Protein AF-0000000066879031 (afdb_homodimer)

Nearest PDB structures (foldseek):
  2pg1-assembly3_C  TM=9.970E-01  e=6.974E-13  Drosophila melanogaster
  7y8w-assembly1_B  TM=9.981E-01  e=9.699E-13  Caenorhabditis elegans
  8glv-assembly1_AQ  TM=9.927E-01  e=1.349E-12  Chlamydomonas reinhardtii
  7cnu-assembly2_B  TM=9.866E-01  e=7.018E-12  Homo sapiens
  3rjs-assembly1_A-2  TM=9.775E-01  e=9.760E-12  Toxoplasma gondii

InterPro domains:
  IPR001372 Dynein light chain, type 1/2 [PF01221] (6-88)
  IPR001372 Dynein light chain, type 1/2 [PTHR11886] (5-88)
  IPR001372 Dynein light chain, type 1/2 [SM01375] (1-88)
  IPR019763 Dynein light chain, type 1/2, conserved site [PS01239] (55-69)
  IPR037177 Dynein light chain superfamily [G3DSA:3.30.740.10] (2-89)
  IPR037177 Dynein light chain superfamily [SSF54648] (3-89)

Solvent-accessible surface area (backbone atoms only — not comparable to full-atom values): 8784 Å² total; per-residue (Å²): 112,47,52,87,60,40,48,77,75,48,65,58,41,55,70,70,60,48,40,47,52,39,37,45,39,36,50,18,54,74,74,34,89,47,41,34,54,23,12,38,47,38,26,52,52,43,27,71,73,72,43,77,46,40,27,16,37,18,28,72,37,69,21,58,30,74,68,59,46,88,60,26,32,40,32,33,35,49,83,81,33,34,39,39,40,31,25,34,104,113,51,52,87,60,40,48,76,76,47,65,59,40,56,70,69,58,47,40,48,52,39,37,44,39,36,51,19,54,75,74,36,88,47,40,32,55,24,12,37,47,37,27,52,52,43,28,71,73,73,42,76,43,41,28,16,37,17,28,71,37,68,22,57,32,73,67,58,46,87,59,27,33,40,29,32,36,48,84,80,31,34,40,39,40,32,24,33,104

Organism: Schistosoma mansoni (NCBI:txid6183)

Sequence (178 aa):
MGFQNAVVKDSDMDRYMQEEAVNIAAEGMDRHDVDKDMASHLKQYFNLKYGRTWHCIVGKQFGSDVSHEEQGFVYFFLGDRSFLLFKSGMGFQNAVVKDSDMDRYMQEEAVNIAAEGMDRHDVDKDMASHLKQYFNLKYGRTWHCIVGKQFGSDVSHEEQGFVYFFLGDRSFLLFKSG

Radius of gyration: 15.63 Å; Cα contacts (8 Å, |Δi|>4): 393; chains: 2; bounding box: 28×45×37 Å

pLDDT: mean 96.2, std 5.11, range [65.12, 98.88]

Foldseek 3Di:
DFPVQKFWDDFLADPVVSRVLRVQLVVLVVVDDDQVSSQVSSQVVCCVPVNDAKGKGKDQDDDDDDDADGNFWTWMDHPNMIMTIGGDD/DFPVQKFWDDFLADPVVSRVLRVQLVVLVVVDDDQVSSQVSSQVVCCVPVNDAKGKGKDQDDDDDDDADGNFWTWMDHPNMIMTIGGDD

Secondary structure (DSSP, 8-state):
--GGGEEEEEE-S-HHHHHHHHHHHHHHHHH-SSHHHHHHHHHHHHHHHH-S-EEEEEEEEEEEE----TT-EEEEEETTEEEEEEE--/--GGGEEEEEE-S-HHHHHHHHHHHHHHHHH-SSHHHHHHHHHHHHHHHH-S-EEEEEEEEEEEE----TT-EEEEEETTEEEEEEE--

Structure (mmCIF, N/CA/C/O backbone):
data_AF-0000000066879031-model_v1
#
loop_
_entity.id
_entity.type
_entity.pdbx_description
1 polymer 'Dynein light chain'
#
loop_
_atom_site.group_PDB
_atom_site.id
_atom_site.type_symbol
_atom_site.label_atom_id
_atom_site.label_alt_id
_atom_site.label_comp_id
_atom_site.label_asym_id
_atom_site.label_entity_id
_atom_site.label_seq_id
_atom_site.pdbx_PDB_ins_code
_atom_site.Cartn_x
_atom_site.Cartn_y
_atom_site.Cartn_z
_atom_site.occupancy
_atom_site.B_iso_or_equiv
_atom_site.auth_seq_id
_atom_site.auth_comp_id
_atom_site.auth_asym_id
_atom_site.auth_atom_id
_atom_site.pdbx_PDB_model_num
ATOM 1 N N . MET A 1 1 ? 10.047 -15.391 -15.641 1 65.12 1 MET A N 1
ATOM 2 C CA . MET A 1 1 ? 10.227 -15.453 -14.195 1 65.12 1 MET A CA 1
ATOM 3 C C . MET A 1 1 ? 8.938 -15.906 -13.508 1 65.12 1 MET A C 1
ATOM 5 O O . MET A 1 1 ? 7.883 -15.305 -13.695 1 65.12 1 MET A O 1
ATOM 9 N N . GLY A 1 2 ? 8.781 -17.125 -13.062 1 76.88 2 GLY A N 1
ATOM 10 C CA . GLY A 1 2 ? 7.605 -17.766 -12.492 1 76.88 2 GLY A CA 1
ATOM 11 C C . GLY A 1 2 ? 7.668 -17.891 -10.984 1 76.88 2 GLY A C 1
ATOM 12 O O . GLY A 1 2 ? 8.477 -17.234 -10.336 1 76.88 2 GLY A O 1
ATOM 13 N N . PHE A 1 3 ? 6.789 -18.578 -10.391 1 85.75 3 PHE A N 1
ATOM 14 C CA . PHE A 1 3 ? 6.594 -18.766 -8.961 1 85.75 3 PHE A CA 1
ATOM 15 C C . PHE A 1 3 ? 7.879 -19.25 -8.297 1 85.75 3 PHE A C 1
ATOM 17 O O . PHE A 1 3 ? 8.172 -18.859 -7.16 1 85.75 3 PHE A O 1
ATOM 24 N N . GLN A 1 4 ? 8.758 -19.891 -9.078 1 86.56 4 GLN A N 1
ATOM 25 C CA . GLN A 1 4 ? 9.977 -20.453 -8.508 1 86.56 4 GLN A CA 1
ATOM 26 C C . GLN A 1 4 ? 11 -19.344 -8.211 1 86.56 4 GLN A C 1
ATOM 28 O O . GLN A 1 4 ? 11.922 -19.547 -7.422 1 86.56 4 GLN A O 1
ATOM 33 N N . ASN A 1 5 ? 10.797 -18.234 -8.812 1 93.62 5 ASN A N 1
ATOM 34 C CA . ASN A 1 5 ? 11.734 -17.125 -8.641 1 93.62 5 ASN A CA 1
ATOM 35 C C . ASN A 1 5 ? 11.25 -16.141 -7.586 1 93.62 5 ASN A C 1
ATOM 37 O O . ASN A 1 5 ? 11.93 -15.148 -7.297 1 93.62 5 ASN A O 1
ATOM 41 N N . ALA A 1 6 ? 10.18 -16.453 -7.102 1 97.19 6 ALA A N 1
ATOM 42 C CA . ALA A 1 6 ? 9.602 -15.531 -6.129 1 97.19 6 ALA A CA 1
ATOM 43 C C . ALA A 1 6 ? 9.852 -16.016 -4.703 1 97.19 6 ALA A C 1
ATOM 45 O O . ALA A 1 6 ? 10.016 -17.219 -4.469 1 97.19 6 ALA A O 1
ATOM 46 N N . VAL A 1 7 ? 10.008 -15.141 -3.801 1 97.56 7 VAL A N 1
ATOM 47 C CA . VAL A 1 7 ? 10.055 -15.43 -2.371 1 97.56 7 VAL A CA 1
ATOM 48 C C . VAL A 1 7 ? 8.812 -14.859 -1.69 1 97.56 7 VAL A C 1
ATOM 50 O O . VAL A 1 7 ? 8.727 -13.648 -1.456 1 97.56 7 VAL A O 1
ATOM 53 N N . VAL A 1 8 ? 7.914 -15.758 -1.334 1 97.81 8 VAL A N 1
ATOM 54 C CA . VAL A 1 8 ? 6.719 -15.328 -0.617 1 97.81 8 VAL A CA 1
ATOM 55 C C . VAL A 1 8 ? 7.047 -15.125 0.86 1 97.81 8 VAL A C 1
ATOM 57 O O . VAL A 1 8 ? 7.406 -16.078 1.562 1 97.81 8 VAL A O 1
ATOM 60 N N . LYS A 1 9 ? 6.934 -13.922 1.271 1 97.94 9 LYS A N 1
ATOM 61 C CA . LYS A 1 9 ? 7.297 -13.586 2.645 1 97.94 9 LYS A CA 1
ATOM 62 C C . LYS A 1 9 ? 6.121 -13.805 3.592 1 97.94 9 LYS A C 1
ATOM 64 O O . LYS A 1 9 ? 6.309 -14.242 4.73 1 97.94 9 LYS A O 1
ATOM 69 N N . ASP A 1 10 ? 4.953 -13.422 3.221 1 97.94 10 ASP A N 1
ATOM 70 C CA . ASP A 1 10 ? 3.738 -13.547 4.02 1 97.94 10 ASP A CA 1
ATOM 71 C C . ASP A 1 10 ? 2.506 -13.68 3.125 1 97.94 10 ASP A C 1
ATOM 73 O O . ASP A 1 10 ? 2.408 -13.023 2.092 1 97.94 10 ASP A O 1
ATOM 77 N N . SER A 1 11 ? 1.627 -14.602 3.496 1 98.12 11 SER A N 1
ATOM 78 C CA . SER A 1 11 ? 0.411 -14.805 2.717 1 98.12 11 SER A CA 1
ATOM 79 C C . SER A 1 11 ? -0.648 -15.547 3.529 1 98.12 11 SER A C 1
ATOM 81 O O . SER A 1 11 ? -0.319 -16.375 4.383 1 98.12 11 SER A O 1
ATOM 83 N N . ASP A 1 12 ? -1.897 -15.195 3.307 1 97.56 12 ASP A N 1
ATOM 84 C CA . ASP A 1 12 ? -2.977 -16.031 3.807 1 97.56 12 ASP A CA 1
ATOM 85 C C . ASP A 1 12 ? -3.789 -16.625 2.654 1 97.56 12 ASP A C 1
ATOM 87 O O . ASP A 1 12 ? -4.898 -17.125 2.861 1 97.56 12 ASP A O 1
ATOM 91 N N . MET A 1 13 ? -3.18 -16.516 1.417 1 96.62 13 MET A N 1
ATOM 92 C CA . MET A 1 13 ? -3.785 -17.109 0.229 1 96.62 13 MET A CA 1
ATOM 93 C C . MET A 1 13 ? -3.354 -18.562 0.067 1 96.62 13 MET A C 1
ATOM 95 O O . MET A 1 13 ? -2.305 -18.953 0.575 1 96.62 13 MET A O 1
ATOM 99 N N . ASP A 1 14 ? -4.207 -19.297 -0.56 1 95.62 14 ASP A N 1
ATOM 100 C CA . ASP A 1 14 ? -3.766 -20.656 -0.873 1 95.62 14 ASP A CA 1
ATOM 101 C C . ASP A 1 14 ? -2.693 -20.641 -1.96 1 95.62 14 ASP A C 1
ATOM 103 O O . ASP A 1 14 ? -2.455 -19.609 -2.596 1 95.62 14 ASP A O 1
ATOM 107 N N . ARG A 1 15 ? -2.094 -21.766 -2.104 1 94.94 15 ARG A N 1
ATOM 108 C CA . ARG A 1 15 ? -0.936 -21.875 -2.984 1 94.94 15 ARG A CA 1
ATOM 109 C C . ARG A 1 15 ? -1.31 -21.547 -4.426 1 94.94 15 ARG A C 1
ATOM 111 O O . ARG A 1 15 ? -0.531 -20.906 -5.141 1 94.94 15 ARG A O 1
ATOM 118 N N . TYR A 1 16 ? -2.383 -22 -4.82 1 95.94 16 TYR A N 1
ATOM 119 C CA . TYR A 1 16 ? -2.816 -21.75 -6.188 1 95.94 16 TYR A CA 1
ATOM 120 C C . TYR A 1 16 ? -2.91 -20.25 -6.457 1 95.94 16 TYR A C 1
ATOM 122 O O . TYR A 1 16 ? -2.4 -19.766 -7.465 1 95.94 16 TYR A O 1
ATOM 130 N N . MET A 1 17 ? -3.52 -19.516 -5.578 1 96.94 17 MET A N 1
ATOM 131 C CA . MET A 1 17 ? -3.709 -18.078 -5.742 1 96.94 17 MET A CA 1
ATOM 132 C C . MET A 1 17 ? -2.383 -17.344 -5.621 1 96.94 17 MET A C 1
ATOM 134 O O . MET A 1 17 ? -2.158 -16.344 -6.309 1 96.94 17 MET A O 1
ATOM 138 N N . GLN A 1 18 ? -1.506 -17.828 -4.805 1 97.69 18 GLN A N 1
ATOM 139 C CA . GLN A 1 18 ? -0.173 -17.25 -4.684 1 97.69 18 GLN A CA 1
ATOM 140 C C . GLN A 1 18 ? 0.596 -17.359 -5.996 1 97.69 18 GLN A C 1
ATOM 142 O O . GLN A 1 18 ? 1.218 -16.391 -6.441 1 97.69 18 GLN A O 1
ATOM 147 N N . GLU A 1 19 ? 0.553 -18.531 -6.52 1 97.69 19 GLU A N 1
ATOM 148 C CA . GLU A 1 19 ? 1.252 -18.766 -7.781 1 97.69 19 GLU A CA 1
ATOM 149 C C . GLU A 1 19 ? 0.701 -17.875 -8.891 1 97.69 19 GLU A C 1
ATOM 151 O O . GLU A 1 19 ? 1.46 -17.344 -9.703 1 97.69 19 GLU A O 1
ATOM 156 N N . GLU A 1 20 ? -0.576 -17.75 -8.875 1 97.69 20 GLU A N 1
ATOM 157 C CA . GLU A 1 20 ? -1.205 -16.875 -9.852 1 97.69 20 GLU A CA 1
ATOM 158 C C . GLU A 1 20 ? -0.755 -15.43 -9.664 1 97.69 20 GLU A C 1
ATOM 160 O O . GLU A 1 20 ? -0.424 -14.742 -10.633 1 97.69 20 GLU A O 1
ATOM 165 N N . ALA A 1 21 ? -0.753 -14.93 -8.422 1 98.5 21 ALA A N 1
ATOM 166 C CA . ALA A 1 21 ? -0.309 -13.57 -8.141 1 98.5 21 ALA A CA 1
ATOM 167 C C . ALA A 1 21 ? 1.112 -13.336 -8.648 1 98.5 21 ALA A C 1
ATOM 169 O O . ALA A 1 21 ? 1.39 -12.328 -9.297 1 98.5 21 ALA A O 1
ATOM 170 N N . VAL A 1 22 ? 1.936 -14.344 -8.422 1 98.5 22 VAL A N 1
ATOM 171 C CA . VAL A 1 22 ? 3.336 -14.219 -8.812 1 98.5 22 VAL A CA 1
ATOM 172 C C . VAL A 1 22 ? 3.447 -14.219 -10.336 1 98.5 22 VAL A C 1
ATOM 174 O O . VAL A 1 22 ? 4.188 -13.422 -10.914 1 98.5 22 VAL A O 1
ATOM 177 N N . ASN A 1 23 ? 2.76 -15.109 -10.969 1 98.06 23 ASN A N 1
ATOM 178 C CA . ASN A 1 23 ? 2.818 -15.203 -12.422 1 98.06 23 ASN A CA 1
ATOM 179 C C . ASN A 1 23 ? 2.316 -13.922 -13.086 1 98.06 23 ASN A C 1
ATOM 181 O O . ASN A 1 23 ? 2.898 -13.453 -14.07 1 98.06 23 ASN A O 1
ATOM 185 N N . ILE A 1 24 ? 1.229 -13.375 -12.57 1 98.38 24 ILE A N 1
ATOM 186 C CA . ILE A 1 24 ? 0.676 -12.148 -13.125 1 98.38 24 ILE A CA 1
ATOM 187 C C . ILE A 1 24 ? 1.628 -10.984 -12.859 1 98.38 24 ILE A C 1
ATOM 189 O O . ILE A 1 24 ? 1.785 -10.094 -13.695 1 98.38 24 ILE A O 1
ATOM 193 N N . ALA A 1 25 ? 2.266 -10.969 -11.664 1 98.5 25 ALA A N 1
ATOM 194 C CA . ALA A 1 25 ? 3.275 -9.953 -11.359 1 98.5 25 ALA A CA 1
ATOM 195 C C . ALA A 1 25 ? 4.449 -10.039 -12.328 1 98.5 25 ALA A C 1
ATOM 197 O O . ALA A 1 25 ? 4.945 -9.016 -12.805 1 98.5 25 ALA A O 1
ATOM 198 N N . ALA A 1 26 ? 4.859 -11.273 -12.594 1 98.19 26 ALA A N 1
ATOM 199 C CA . ALA A 1 26 ? 5.961 -11.477 -13.531 1 98.19 26 ALA A CA 1
ATOM 200 C C . ALA A 1 26 ? 5.613 -10.938 -14.914 1 98.19 26 ALA A C 1
ATOM 202 O O . ALA A 1 26 ? 6.438 -10.289 -15.555 1 98.19 26 ALA A O 1
ATOM 203 N N . GLU A 1 27 ? 4.414 -11.211 -15.305 1 97.75 27 GLU A N 1
ATOM 204 C CA . GLU A 1 27 ? 3.934 -10.656 -16.562 1 97.75 27 GLU A CA 1
ATOM 205 C C . GLU A 1 27 ? 3.957 -9.133 -16.547 1 97.75 27 GLU A C 1
ATOM 207 O O . GLU A 1 27 ? 4.371 -8.5 -17.516 1 97.75 27 GLU A O 1
ATOM 212 N N . GLY A 1 28 ? 3.471 -8.547 -15.492 1 97.69 28 GLY A N 1
ATOM 213 C CA . GLY A 1 28 ? 3.488 -7.102 -15.344 1 97.69 28 GLY A CA 1
ATOM 214 C C . GLY A 1 28 ? 4.883 -6.508 -15.422 1 97.69 28 GLY A C 1
ATOM 215 O O . GLY A 1 28 ? 5.086 -5.473 -16.047 1 97.69 28 GLY A O 1
ATOM 216 N N . MET A 1 29 ? 5.82 -7.18 -14.805 1 97.12 29 MET A N 1
ATOM 217 C CA . MET A 1 29 ? 7.203 -6.711 -14.812 1 97.12 29 MET A CA 1
ATOM 218 C C . MET A 1 29 ? 7.777 -6.746 -16.219 1 97.12 29 MET A C 1
ATOM 220 O O . MET A 1 29 ? 8.609 -5.91 -16.578 1 97.12 29 MET A O 1
ATOM 224 N N . ASP A 1 30 ? 7.363 -7.715 -17 1 96.19 30 ASP A 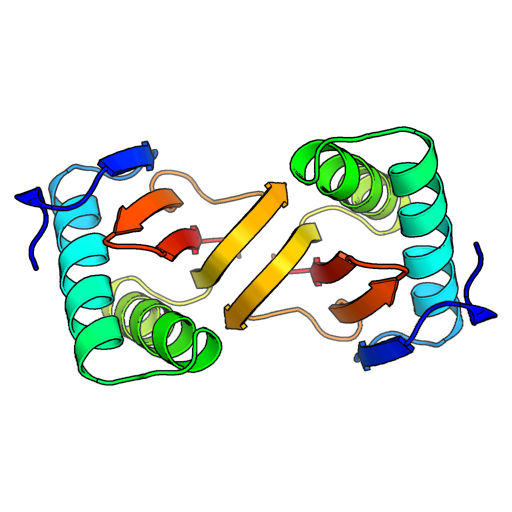N 1
ATOM 225 C CA . ASP A 1 30 ? 7.84 -7.852 -18.375 1 96.19 30 ASP A CA 1
ATOM 226 C C . ASP A 1 30 ? 7.25 -6.766 -19.266 1 96.19 30 ASP A C 1
ATOM 228 O O . ASP A 1 30 ? 7.898 -6.312 -20.203 1 96.19 30 ASP A O 1
ATOM 232 N N . ARG A 1 31 ? 6.098 -6.312 -18.875 1 97.62 31 ARG A N 1
ATOM 233 C CA . ARG A 1 31 ? 5.348 -5.422 -19.75 1 97.62 31 ARG A CA 1
ATOM 234 C C . ARG A 1 31 ? 5.551 -3.963 -19.359 1 97.62 31 ARG A C 1
ATOM 236 O O . ARG A 1 31 ? 5.309 -3.059 -20.156 1 97.62 31 ARG A O 1
ATOM 243 N N . HIS A 1 32 ? 5.93 -3.725 -18.109 1 97.69 32 HIS A N 1
ATOM 244 C CA . HIS A 1 32 ? 5.977 -2.359 -17.609 1 97.69 32 HIS A CA 1
ATOM 245 C C . HIS A 1 32 ? 7.301 -2.074 -16.906 1 97.69 32 HIS A C 1
ATOM 247 O O . HIS A 1 32 ? 7.867 -2.959 -16.266 1 97.69 32 HIS A O 1
ATOM 253 N N . ASP A 1 33 ? 7.656 -0.793 -16.984 1 96.88 33 ASP A N 1
ATOM 254 C CA . ASP A 1 33 ? 8.883 -0.382 -16.297 1 96.88 33 ASP A CA 1
ATOM 255 C C . ASP A 1 33 ? 8.562 0.355 -14.992 1 96.88 33 ASP A C 1
ATOM 257 O O . ASP A 1 33 ? 9.391 0.392 -14.078 1 96.88 33 ASP A O 1
ATOM 261 N N . VAL A 1 34 ? 7.422 0.88 -15 1 97.69 34 VAL A N 1
ATOM 262 C CA . VAL A 1 34 ? 7.039 1.725 -13.875 1 97.69 34 VAL A CA 1
ATOM 263 C C . VAL A 1 34 ? 6.309 0.888 -12.828 1 97.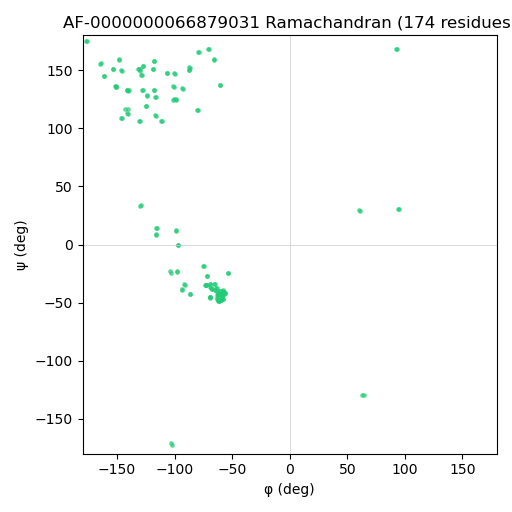69 34 VAL A C 1
ATOM 265 O O . VAL A 1 34 ? 5.418 0.103 -13.164 1 97.69 34 VAL A O 1
ATOM 268 N N . ASP A 1 35 ? 6.695 1.085 -11.602 1 98.56 35 ASP A N 1
ATOM 269 C CA . ASP A 1 35 ? 6.121 0.3 -10.516 1 98.56 35 ASP A CA 1
ATOM 270 C C . ASP A 1 35 ? 4.602 0.451 -10.469 1 98.56 35 ASP A C 1
ATOM 272 O O . ASP A 1 35 ? 3.883 -0.53 -10.281 1 98.56 35 ASP A O 1
ATOM 276 N N . LYS A 1 36 ? 4.133 1.628 -10.633 1 98.44 36 LYS A N 1
ATOM 277 C CA . LYS A 1 36 ? 2.697 1.886 -10.594 1 98.44 36 LYS A CA 1
ATOM 278 C C . LYS A 1 36 ? 1.961 1.062 -11.641 1 98.44 36 LYS A C 1
ATOM 280 O O . LYS A 1 36 ? 0.863 0.561 -11.391 1 98.44 36 LYS A O 1
ATOM 285 N N . ASP A 1 37 ? 2.514 0.928 -12.758 1 98.75 37 ASP A N 1
ATOM 286 C CA . ASP A 1 37 ? 1.872 0.188 -13.844 1 98.75 37 ASP A CA 1
ATOM 287 C C . ASP A 1 37 ? 1.899 -1.314 -13.57 1 98.75 37 ASP A C 1
ATOM 289 O O . ASP A 1 37 ? 0.956 -2.029 -13.914 1 98.75 37 ASP A O 1
ATOM 293 N N . MET A 1 38 ? 2.941 -1.755 -12.961 1 98.69 38 MET A N 1
ATOM 294 C CA . MET A 1 38 ? 3.002 -3.154 -12.547 1 98.69 38 MET A CA 1
ATOM 295 C C . MET A 1 38 ? 1.914 -3.469 -11.523 1 98.69 38 MET A C 1
ATOM 297 O O . MET A 1 38 ? 1.225 -4.484 -11.641 1 98.69 38 MET A O 1
ATOM 301 N N . ALA A 1 39 ? 1.807 -2.545 -10.625 1 98.88 39 ALA A N 1
A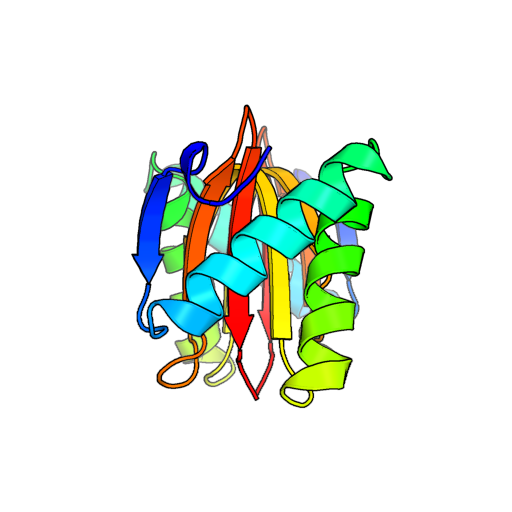TOM 302 C CA . ALA A 1 39 ? 0.777 -2.697 -9.602 1 98.88 39 ALA A CA 1
ATOM 303 C C . ALA A 1 39 ? -0.616 -2.725 -10.219 1 98.88 39 ALA A C 1
ATOM 305 O O . ALA A 1 39 ? -1.451 -3.553 -9.852 1 98.88 39 ALA A O 1
ATOM 306 N N . SER A 1 40 ? -0.798 -1.841 -11.156 1 98.81 40 SER A N 1
ATOM 307 C CA . SER A 1 40 ? -2.094 -1.761 -11.82 1 98.81 40 SER A CA 1
ATOM 308 C C . SER A 1 40 ? -2.398 -3.043 -12.586 1 98.81 40 SER A C 1
ATOM 310 O O . SER A 1 40 ? -3.535 -3.523 -12.578 1 98.81 40 SER A O 1
ATOM 312 N N . HIS A 1 41 ? -1.422 -3.592 -13.156 1 98.69 41 HIS A N 1
ATOM 313 C CA . HIS A 1 41 ? -1.579 -4.82 -13.922 1 98.69 41 HIS A CA 1
ATOM 314 C C . HIS A 1 41 ? -2.072 -5.965 -13.039 1 98.69 41 HIS A C 1
ATOM 316 O O . HIS A 1 41 ? -3.059 -6.629 -13.367 1 98.69 41 HIS A O 1
ATOM 322 N N . LEU A 1 42 ? -1.416 -6.098 -11.945 1 98.75 42 LEU A N 1
ATOM 323 C CA . LEU A 1 42 ? -1.751 -7.172 -11.023 1 98.75 42 LEU A CA 1
ATOM 324 C C . LEU A 1 42 ? -3.109 -6.93 -10.375 1 98.75 42 LEU A C 1
ATOM 326 O O . LEU A 1 42 ? -3.951 -7.828 -10.32 1 98.75 42 LEU A O 1
ATOM 330 N N . LYS A 1 43 ? -3.35 -5.742 -9.938 1 98.69 43 LYS A N 1
ATOM 331 C CA . LYS A 1 43 ? -4.605 -5.395 -9.281 1 98.69 43 LYS A CA 1
ATOM 332 C C . LYS A 1 43 ? -5.797 -5.633 -10.203 1 98.69 43 LYS A C 1
ATOM 334 O O . LYS A 1 43 ? -6.793 -6.234 -9.805 1 98.69 43 LYS A O 1
ATOM 339 N N . GLN A 1 44 ? -5.648 -5.148 -11.422 1 98.44 44 GLN A N 1
ATOM 340 C CA . GLN A 1 44 ? -6.762 -5.238 -12.367 1 98.44 44 GLN A CA 1
ATOM 341 C C . GLN A 1 44 ? -7.082 -6.691 -12.703 1 98.44 44 GLN A C 1
ATOM 343 O O . GLN A 1 44 ? -8.25 -7.062 -12.836 1 98.44 44 GLN A O 1
ATOM 348 N N . TYR A 1 45 ? -6.09 -7.504 -12.844 1 98.62 45 TYR A N 1
ATOM 349 C CA . TYR A 1 45 ? -6.328 -8.922 -13.078 1 98.62 45 TYR A CA 1
ATOM 350 C C . TYR A 1 45 ? -7.121 -9.547 -11.938 1 98.62 45 TYR A C 1
ATOM 352 O O . TYR A 1 45 ? -8.086 -10.281 -12.164 1 98.62 45 TYR A O 1
ATOM 360 N N . PHE A 1 46 ? -6.762 -9.219 -10.742 1 98.44 46 PHE A N 1
ATOM 361 C CA . PHE A 1 46 ? -7.402 -9.82 -9.586 1 98.44 46 PHE A CA 1
ATOM 362 C C . PHE A 1 46 ? -8.812 -9.266 -9.391 1 98.44 46 PHE A C 1
ATOM 364 O O . PHE A 1 46 ? -9.711 -9.977 -8.945 1 98.44 46 PHE A O 1
ATOM 371 N N . ASN A 1 47 ? -8.914 -8.008 -9.727 1 97.69 47 ASN A N 1
ATOM 372 C CA . ASN A 1 47 ? -10.273 -7.473 -9.711 1 97.69 47 ASN A CA 1
ATOM 373 C C . ASN A 1 47 ? -11.188 -8.242 -10.656 1 97.69 47 ASN A C 1
ATOM 375 O O . ASN A 1 47 ? -12.336 -8.531 -10.32 1 97.69 47 ASN A O 1
ATOM 379 N N . LEU A 1 48 ? -10.672 -8.508 -11.789 1 98 48 LEU A N 1
ATOM 380 C CA . LEU A 1 48 ? -11.469 -9.164 -12.82 1 98 48 LEU A CA 1
ATOM 381 C C . LEU A 1 48 ? -11.781 -10.602 -12.438 1 98 48 LEU A C 1
ATOM 383 O O . LEU A 1 48 ? -12.906 -11.078 -12.633 1 98 48 LEU A O 1
ATOM 387 N N . LYS A 1 49 ? -10.883 -11.242 -11.82 1 97.19 49 LYS A N 1
ATOM 388 C CA . LYS A 1 49 ? -11.023 -12.68 -11.586 1 97.19 49 LYS A CA 1
ATOM 389 C C . LYS A 1 49 ? -11.656 -12.953 -10.227 1 97.19 49 LYS A C 1
ATOM 391 O O . LYS A 1 49 ? -12.445 -13.891 -10.086 1 97.19 49 LYS A O 1
ATOM 396 N N . TYR A 1 50 ? -11.297 -12.203 -9.266 1 95.69 50 TYR A N 1
ATOM 397 C CA . TYR A 1 50 ? -11.672 -12.562 -7.902 1 95.69 50 TYR A CA 1
ATOM 398 C C . TYR A 1 50 ? -12.602 -11.516 -7.297 1 95.69 50 TYR A C 1
ATOM 400 O O . TYR A 1 50 ? -12.938 -11.586 -6.113 1 95.69 50 TYR A O 1
ATOM 408 N N . GLY A 1 51 ? -13.047 -10.609 -8.031 1 92.5 51 GLY A N 1
ATOM 409 C CA . GLY A 1 51 ? -13.93 -9.57 -7.539 1 92.5 51 GLY A CA 1
ATOM 410 C C . GLY A 1 51 ? -13.195 -8.32 -7.094 1 92.5 51 GLY A C 1
ATOM 411 O O . GLY A 1 51 ? -11.992 -8.367 -6.816 1 92.5 51 GLY A O 1
ATOM 412 N N . ARG A 1 52 ? -13.914 -7.324 -6.875 1 86.56 52 ARG A N 1
ATOM 413 C CA . ARG A 1 52 ? -13.344 -5.996 -6.672 1 86.56 52 ARG A CA 1
ATOM 414 C C . ARG A 1 52 ? -12.812 -5.836 -5.254 1 86.56 52 ARG A C 1
ATOM 416 O O . ARG A 1 52 ? -12.953 -6.742 -4.426 1 86.56 52 ARG A O 1
ATOM 423 N N . THR A 1 53 ? -11.992 -4.75 -5.082 1 93.88 53 THR A N 1
ATOM 424 C CA . THR A 1 53 ? -11.453 -4.172 -3.857 1 93.88 53 THR A CA 1
ATOM 425 C C . THR A 1 53 ? -10.055 -4.723 -3.566 1 93.88 53 THR A C 1
ATOM 427 O O . THR A 1 53 ? -9.734 -5.039 -2.418 1 93.88 53 THR A O 1
ATOM 430 N N . TRP A 1 54 ? -9.352 -5.051 -4.551 1 98.12 54 TRP A N 1
ATOM 431 C CA . TRP A 1 54 ? -7.941 -5.371 -4.371 1 98.12 54 TRP A CA 1
ATOM 432 C C . TRP A 1 54 ? -7.082 -4.113 -4.457 1 98.12 54 TRP A C 1
ATOM 434 O O . TRP A 1 54 ? -7.43 -3.164 -5.164 1 98.12 54 TRP A O 1
ATOM 444 N N . HIS A 1 55 ? -5.992 -4.078 -3.793 1 98.69 55 HIS A N 1
ATOM 445 C CA . HIS A 1 55 ? -4.961 -3.045 -3.799 1 98.69 55 HIS A CA 1
ATOM 446 C C . HIS A 1 55 ? -3.58 -3.646 -4.031 1 98.69 55 HIS A C 1
ATOM 448 O O . HIS A 1 55 ? -3.297 -4.754 -3.57 1 98.69 55 HIS A O 1
ATOM 454 N N . CYS A 1 56 ? -2.73 -2.936 -4.707 1 98.88 56 CYS A N 1
ATOM 455 C CA . CYS A 1 56 ? -1.397 -3.467 -4.973 1 98.88 56 CYS A CA 1
ATOM 456 C C . CYS A 1 56 ? -0.34 -2.377 -4.84 1 98.88 56 CYS A C 1
ATOM 458 O O . CYS A 1 56 ? -0.535 -1.255 -5.309 1 98.88 56 CYS A O 1
ATOM 460 N N . ILE A 1 57 ? 0.671 -2.676 -4.156 1 98.88 57 ILE A N 1
ATOM 461 C CA . ILE A 1 57 ? 1.868 -1.854 -4.016 1 98.88 57 ILE A CA 1
ATOM 462 C C . ILE A 1 57 ? 3.074 -2.602 -4.582 1 98.88 57 ILE A C 1
ATOM 464 O O . ILE A 1 57 ? 3.25 -3.795 -4.328 1 98.88 57 ILE A O 1
ATOM 468 N N . VAL A 1 58 ? 3.836 -1.936 -5.363 1 98.88 58 VAL A N 1
ATOM 469 C CA . VAL A 1 58 ? 5.07 -2.488 -5.91 1 98.88 58 VAL A CA 1
ATOM 470 C C . VAL A 1 58 ? 6.23 -1.533 -5.637 1 98.88 58 VAL A C 1
ATOM 472 O O . VAL A 1 58 ? 6.109 -0.324 -5.848 1 98.88 58 VAL A O 1
ATOM 475 N N . GLY A 1 59 ? 7.324 -2.084 -5.156 1 98.62 59 GLY A N 1
ATOM 476 C CA . GLY A 1 59 ? 8.453 -1.188 -4.945 1 98.62 59 GLY A CA 1
ATOM 477 C C . GLY A 1 59 ? 9.703 -1.903 -4.473 1 98.62 59 GLY A C 1
ATOM 478 O O . GLY A 1 59 ? 9.672 -3.105 -4.203 1 98.62 59 GLY A O 1
ATOM 479 N N . LYS A 1 60 ? 10.789 -1.176 -4.355 1 98 60 LYS A N 1
ATOM 480 C CA . LYS A 1 60 ? 12.078 -1.702 -3.908 1 98 60 LYS A CA 1
ATOM 481 C C . LYS A 1 60 ? 12.234 -1.563 -2.396 1 98 60 LYS A C 1
ATOM 483 O O . LYS A 1 60 ? 12.875 -2.398 -1.755 1 98 60 LYS A O 1
ATOM 488 N N . GLN A 1 61 ? 11.641 -0.465 -1.915 1 97.88 61 GLN A N 1
ATOM 489 C CA . GLN A 1 61 ? 11.797 -0.188 -0.491 1 97.88 61 GLN A C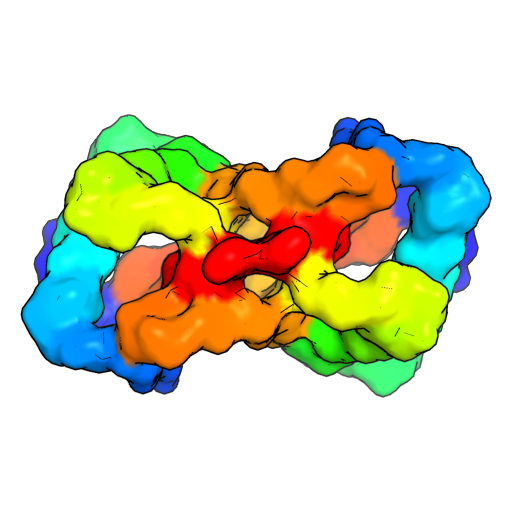A 1
ATOM 490 C C . GLN A 1 61 ? 10.555 0.48 0.084 1 97.88 61 GLN A C 1
ATOM 492 O O . GLN A 1 61 ? 10.375 1.693 -0.048 1 97.88 61 GLN A O 1
ATOM 497 N N . PHE A 1 62 ? 9.828 -0.305 0.899 1 98.62 62 PHE A N 1
ATOM 498 C CA . PHE A 1 62 ? 8.664 0.252 1.58 1 98.62 62 PHE A CA 1
ATOM 499 C C . PHE A 1 62 ? 8.227 -0.65 2.727 1 98.62 62 PHE A C 1
ATOM 501 O O . PHE A 1 62 ? 8.562 -1.835 2.756 1 98.62 62 PHE A O 1
ATOM 508 N N . GLY A 1 63 ? 7.59 -0.097 3.635 1 98.38 63 GLY A N 1
ATOM 509 C CA . GLY A 1 63 ? 6.84 -0.777 4.676 1 98.38 63 GLY A CA 1
ATOM 510 C C . GLY A 1 63 ? 5.355 -0.464 4.645 1 98.38 63 GLY A C 1
ATOM 511 O O . GLY A 1 63 ? 4.938 0.537 4.055 1 98.38 63 GLY A O 1
ATOM 512 N N . SER A 1 64 ? 4.602 -1.387 5.242 1 98.44 64 SER A N 1
ATOM 513 C CA . SER A 1 64 ? 3.16 -1.202 5.125 1 98.44 64 SER A CA 1
ATOM 514 C C . SER A 1 64 ? 2.439 -1.678 6.383 1 98.44 64 SER A C 1
ATOM 516 O O . SER A 1 64 ? 2.949 -2.529 7.113 1 98.44 64 SER A O 1
ATOM 518 N N . ASP A 1 65 ? 1.415 -1.115 6.68 1 98.38 65 ASP A N 1
ATOM 519 C CA . ASP A 1 65 ? 0.385 -1.608 7.59 1 98.38 65 ASP A CA 1
ATOM 520 C C . ASP A 1 65 ? -1 -1.513 6.957 1 98.38 65 ASP A C 1
ATOM 522 O O . ASP A 1 65 ? -1.534 -0.415 6.781 1 98.38 65 ASP A O 1
ATOM 526 N N . VAL A 1 66 ? -1.547 -2.725 6.555 1 97.5 66 VAL A N 1
ATOM 527 C CA . VAL A 1 66 ? -2.822 -2.758 5.848 1 97.5 66 VAL A CA 1
ATOM 528 C C . VAL A 1 66 ? -3.754 -3.771 6.504 1 97.5 66 VAL A C 1
ATOM 530 O O . VAL A 1 66 ? -3.295 -4.715 7.156 1 97.5 66 VAL A O 1
ATOM 533 N N . SER A 1 67 ? -5.016 -3.561 6.457 1 94.06 67 SER A N 1
ATOM 534 C CA . SER A 1 67 ? -6.035 -4.52 6.871 1 94.06 67 SER A CA 1
ATOM 535 C C . SER A 1 67 ? -6.641 -5.238 5.672 1 94.06 67 SER A C 1
ATOM 537 O O . SER A 1 67 ? -7.082 -4.598 4.715 1 94.06 67 SER A O 1
ATOM 539 N N . HIS A 1 68 ? -6.605 -6.539 5.691 1 93.94 68 HIS A N 1
ATOM 540 C CA . HIS A 1 68 ? -7.062 -7.285 4.523 1 93.94 68 HIS A CA 1
ATOM 541 C C . HIS A 1 68 ? -8.094 -8.336 4.91 1 93.94 68 HIS A C 1
ATOM 543 O O . HIS A 1 68 ? -8.164 -8.75 6.07 1 93.94 68 HIS A O 1
ATOM 549 N N . GLU A 1 69 ? -8.961 -8.688 3.984 1 91.94 69 GLU A N 1
ATOM 550 C CA . GLU A 1 69 ? -9.898 -9.789 4.148 1 91.94 69 GLU A CA 1
ATOM 551 C C . GLU A 1 69 ? -9.172 -11.125 4.238 1 91.94 69 GLU A C 1
ATOM 553 O O . GLU A 1 69 ? -8.031 -11.25 3.773 1 91.94 69 GLU A O 1
ATOM 558 N N . GLU A 1 70 ? -9.883 -12.039 4.785 1 91.62 70 GLU A N 1
ATOM 559 C CA . GLU A 1 70 ? -9.336 -13.391 4.879 1 91.62 70 GLU A CA 1
ATOM 560 C C . GLU A 1 70 ? -9.039 -13.961 3.494 1 91.62 70 GLU A C 1
ATOM 562 O O . GLU A 1 70 ? -9.836 -13.805 2.568 1 91.62 70 GLU A O 1
ATOM 567 N N . GLN A 1 71 ? -7.902 -14.633 3.318 1 92.06 71 GLN A N 1
ATOM 568 C CA . GLN A 1 71 ? -7.438 -15.281 2.094 1 92.06 71 GLN A CA 1
ATOM 569 C C . GLN A 1 71 ? -7.285 -14.266 0.963 1 92.06 71 GLN A C 1
ATOM 571 O O . GLN A 1 71 ? -7.543 -14.578 -0.2 1 92.06 71 GLN A O 1
ATOM 576 N N . GLY A 1 72 ? -6.977 -13.016 1.239 1 96.25 72 GLY A N 1
ATOM 577 C CA . GLY A 1 72 ? -6.836 -11.961 0.254 1 96.25 72 GLY A CA 1
ATOM 578 C C . GLY A 1 72 ? -5.547 -11.172 0.404 1 96.25 72 GLY A C 1
ATOM 579 O O . GLY A 1 72 ? -5.523 -9.961 0.191 1 96.25 72 GLY A O 1
ATOM 580 N N . PHE A 1 73 ? -4.531 -11.906 0.839 1 98.44 73 PHE A N 1
ATOM 581 C CA . PHE A 1 73 ? -3.303 -11.172 1.117 1 98.44 73 PHE A CA 1
ATOM 582 C C . PHE A 1 73 ? -2.08 -11.969 0.677 1 98.44 73 PHE A C 1
ATOM 584 O O . PHE A 1 73 ? -1.94 -13.148 1.028 1 98.44 73 PHE A O 1
ATOM 591 N N . VAL A 1 74 ? -1.155 -11.297 -0.033 1 98.69 74 VAL A N 1
ATOM 592 C CA . VAL A 1 74 ? 0.14 -11.906 -0.318 1 98.69 74 VAL A CA 1
ATOM 593 C C . VAL A 1 74 ? 1.204 -10.812 -0.446 1 98.69 74 VAL A C 1
ATOM 595 O O . VAL A 1 74 ? 0.948 -9.75 -1.017 1 98.69 74 VAL A O 1
ATOM 598 N N . TYR A 1 75 ? 2.316 -11.039 0.161 1 98.75 75 TYR A N 1
ATOM 599 C CA . TYR A 1 75 ? 3.512 -10.203 0.094 1 98.75 75 TYR A CA 1
ATOM 600 C C . TYR A 1 75 ? 4.719 -11.016 -0.359 1 98.75 75 TYR A C 1
ATOM 602 O O . TYR A 1 75 ? 5.098 -12 0.291 1 98.75 75 TYR A O 1
ATOM 610 N N . PHE A 1 76 ? 5.32 -10.617 -1.51 1 98.75 76 PHE A N 1
ATOM 611 C CA . PHE A 1 76 ? 6.402 -11.445 -2.037 1 98.75 76 PHE A CA 1
ATOM 612 C C . PHE A 1 76 ? 7.43 -10.586 -2.768 1 98.75 76 PHE A C 1
ATOM 614 O O . PHE A 1 76 ? 7.145 -9.438 -3.125 1 98.75 76 PHE A O 1
ATOM 621 N N . PHE A 1 77 ? 8.602 -11.164 -2.877 1 98.38 77 PHE A N 1
ATOM 622 C CA . PHE A 1 77 ? 9.68 -10.586 -3.666 1 98.38 77 PHE A CA 1
ATOM 623 C C . PHE A 1 77 ? 9.797 -11.273 -5.02 1 98.38 77 PHE A C 1
ATOM 625 O O . PHE A 1 77 ? 9.672 -12.5 -5.113 1 98.38 77 PHE A O 1
ATOM 632 N N . LEU A 1 78 ? 9.953 -10.539 -6.043 1 97.69 78 LEU A N 1
ATOM 633 C CA . LEU A 1 78 ? 10.195 -11.023 -7.398 1 97.69 78 LEU A CA 1
ATOM 634 C C . LEU A 1 78 ? 11.211 -10.133 -8.117 1 97.69 78 LEU A C 1
ATOM 636 O O . LEU A 1 78 ? 10.93 -8.961 -8.391 1 97.69 78 LEU A O 1
ATOM 640 N N . GLY A 1 79 ? 12.344 -10.734 -8.352 1 94.94 79 GLY A N 1
ATOM 641 C CA . GLY A 1 79 ? 13.43 -9.883 -8.828 1 94.94 79 GLY A CA 1
ATOM 642 C C . GLY A 1 79 ? 13.859 -8.844 -7.812 1 94.94 79 GLY A C 1
ATOM 643 O O . GLY A 1 79 ? 14.164 -9.172 -6.664 1 94.94 79 GLY A O 1
ATOM 644 N N . ASP A 1 80 ? 13.914 -7.668 -8.281 1 96.25 80 ASP A N 1
ATOM 645 C CA . ASP A 1 80 ? 14.375 -6.605 -7.383 1 96.25 80 ASP A CA 1
ATOM 646 C C . ASP A 1 80 ? 13.188 -5.832 -6.801 1 96.25 80 ASP A C 1
ATOM 648 O O . ASP A 1 80 ? 13.375 -4.781 -6.188 1 96.25 80 ASP A O 1
ATOM 652 N N . ARG A 1 81 ? 12.016 -6.406 -7.008 1 97.69 81 ARG A N 1
ATOM 653 C CA . ARG A 1 81 ? 10.828 -5.715 -6.516 1 97.69 81 ARG A CA 1
ATOM 654 C C . ARG A 1 81 ? 10.086 -6.559 -5.48 1 97.69 81 ARG A C 1
ATOM 656 O O . ARG A 1 81 ? 10.117 -7.789 -5.543 1 97.69 81 ARG A O 1
ATOM 663 N N . SER A 1 82 ? 9.453 -5.828 -4.645 1 98.44 82 SER A N 1
ATOM 664 C CA . SER A 1 82 ? 8.469 -6.453 -3.766 1 98.44 82 SER A CA 1
ATOM 665 C C . SER A 1 82 ? 7.047 -6.105 -4.191 1 98.44 82 SER A C 1
ATOM 667 O O . SER A 1 82 ? 6.797 -5.008 -4.695 1 98.44 82 SER A O 1
ATOM 669 N N . PHE A 1 83 ? 6.148 -7.02 -3.986 1 98.81 83 PHE A N 1
ATOM 670 C CA . PHE A 1 83 ? 4.734 -6.879 -4.312 1 98.81 83 PHE A CA 1
ATOM 671 C C . PHE A 1 83 ? 3.869 -7.113 -3.082 1 98.81 83 PHE A C 1
ATOM 673 O O . PHE A 1 83 ? 4.031 -8.117 -2.385 1 98.81 83 PHE A O 1
ATOM 680 N N . LEU A 1 84 ? 3.004 -6.203 -2.828 1 98.88 84 LEU A N 1
ATOM 681 C CA . LEU A 1 84 ? 1.952 -6.355 -1.829 1 98.88 84 LEU A CA 1
ATOM 682 C C . LEU A 1 84 ? 0.574 -6.301 -2.48 1 98.88 84 LEU A C 1
ATOM 684 O O . LEU A 1 84 ? 0.181 -5.266 -3.025 1 98.88 84 LEU A O 1
ATOM 688 N N . LEU A 1 85 ? -0.07 -7.395 -2.48 1 98.88 85 LEU A N 1
ATOM 689 C CA . LEU A 1 85 ? -1.432 -7.527 -2.988 1 98.88 85 LEU A CA 1
ATOM 690 C C . LEU A 1 85 ? -2.391 -7.938 -1.876 1 98.88 85 LEU A C 1
ATOM 692 O O . LEU A 1 85 ? -2.125 -8.891 -1.142 1 98.88 85 LEU A O 1
ATOM 696 N N . PHE A 1 86 ? -3.453 -7.141 -1.757 1 98.38 86 PHE A N 1
ATOM 697 C CA . PHE A 1 86 ? -4.383 -7.512 -0.697 1 98.38 86 PHE A CA 1
ATOM 698 C C . PHE A 1 86 ? -5.789 -7.02 -1.015 1 98.38 86 PHE A C 1
ATOM 700 O O . PHE A 1 86 ? -5.965 -6.07 -1.784 1 98.38 86 PHE A O 1
ATOM 707 N N . LYS A 1 87 ? -6.719 -7.719 -0.523 1 97.06 87 LYS A N 1
ATOM 708 C CA . LYS A 1 87 ? -8.133 -7.387 -0.664 1 97.06 87 LYS A CA 1
ATOM 709 C C . LYS A 1 87 ? -8.664 -6.691 0.587 1 97.06 87 LYS A C 1
ATOM 711 O O . LYS A 1 87 ? -8.383 -7.121 1.708 1 97.06 87 LYS A O 1
ATOM 716 N N . SER A 1 88 ? -9.234 -5.52 0.402 1 94.06 88 SER A N 1
ATOM 717 C CA . SER A 1 88 ? -9.883 -4.828 1.513 1 94.06 88 SER A CA 1
ATOM 718 C C . SER A 1 88 ? -11.172 -4.152 1.065 1 94.06 88 SER A C 1
ATOM 720 O O . SER A 1 88 ? -11.148 -3.238 0.237 1 94.06 88 SER A O 1
ATOM 722 N N . GLY A 1 89 ? -12.484 -4.469 1.529 1 77.06 89 GLY A N 1
ATOM 723 C CA . GLY A 1 89 ? -13.789 -3.912 1.21 1 77.06 89 GLY A CA 1
ATOM 724 C C . GLY A 1 89 ? -14.93 -4.887 1.447 1 77.06 89 GLY A C 1
ATOM 725 O O . GLY A 1 89 ? -14.703 -6.082 1.632 1 77.06 89 GLY A O 1
ATOM 726 N N . MET B 1 1 ? 9.195 18.453 11.969 1 65.81 1 MET B N 1
ATOM 727 C CA . MET B 1 1 ? 8.883 18.578 10.547 1 65.81 1 MET B CA 1
ATOM 728 C C . MET B 1 1 ? 7.375 18.594 10.32 1 65.81 1 MET B C 1
ATOM 730 O O . MET B 1 1 ? 6.672 17.688 10.773 1 65.81 1 MET B O 1
ATOM 734 N N . GLY B 1 2 ? 6.746 19.672 10.039 1 77.62 2 GLY B N 1
ATOM 735 C CA . GLY B 1 2 ? 5.309 19.891 9.914 1 77.62 2 GLY B CA 1
ATOM 736 C C . GLY B 1 2 ? 4.836 19.953 8.477 1 77.62 2 GLY B C 1
ATOM 737 O O . GLY B 1 2 ? 5.551 19.531 7.566 1 77.62 2 GLY B O 1
ATOM 738 N N . PHE B 1 3 ? 3.654 20.281 8.242 1 86.25 3 PHE B N 1
ATOM 739 C CA . PHE B 1 3 ? 2.949 20.312 6.969 1 86.25 3 PHE B CA 1
ATOM 740 C C . PHE B 1 3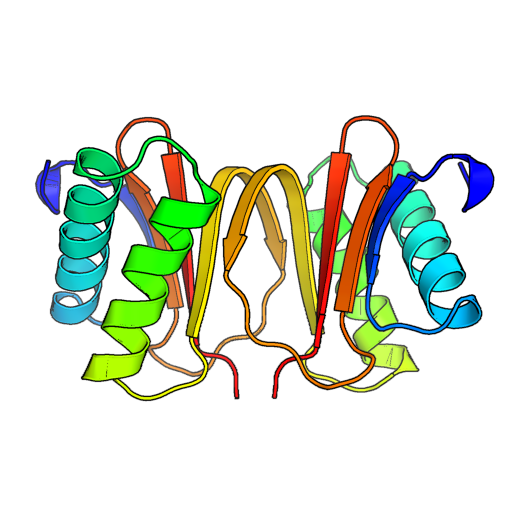 ? 3.723 21.141 5.945 1 86.25 3 PHE B C 1
ATOM 742 O O . PHE B 1 3 ? 3.727 20.812 4.754 1 86.25 3 PHE B O 1
ATOM 749 N N . GLN B 1 4 ? 4.559 22.078 6.438 1 86.94 4 GLN B N 1
ATOM 750 C CA . GLN B 1 4 ? 5.281 22.953 5.531 1 86.94 4 GLN B CA 1
ATOM 751 C C . GLN B 1 4 ? 6.434 22.219 4.848 1 86.94 4 GLN B C 1
ATOM 753 O O . GLN B 1 4 ? 6.926 22.656 3.807 1 86.94 4 GLN B O 1
ATOM 758 N N . ASN B 1 5 ? 6.809 21.125 5.418 1 93.88 5 ASN B N 1
ATOM 759 C CA . ASN B 1 5 ? 7.934 20.359 4.875 1 93.88 5 ASN B CA 1
ATOM 760 C C . ASN B 1 5 ? 7.461 19.219 3.994 1 93.88 5 ASN B C 1
ATOM 762 O O . ASN B 1 5 ? 8.273 18.469 3.441 1 93.88 5 ASN B O 1
ATOM 766 N N . ALA B 1 6 ? 6.242 19.156 3.908 1 97.25 6 ALA B N 1
ATOM 767 C CA . ALA B 1 6 ? 5.691 18.047 3.133 1 97.25 6 ALA B CA 1
ATOM 768 C C . ALA B 1 6 ? 5.301 18.5 1.729 1 97.25 6 ALA B C 1
ATOM 770 O O . ALA B 1 6 ? 4.996 19.688 1.514 1 97.25 6 ALA B O 1
ATOM 771 N N . VAL B 1 7 ? 5.426 17.672 0.785 1 97.62 7 VAL B N 1
ATOM 772 C CA . VAL B 1 7 ? 4.906 17.875 -0.562 1 97.62 7 VAL B CA 1
ATOM 773 C C . VAL B 1 7 ? 3.752 16.906 -0.824 1 97.62 7 VAL B C 1
ATOM 775 O O . VAL B 1 7 ? 3.973 15.719 -1.074 1 97.62 7 VAL B O 1
ATOM 778 N N . VAL B 1 8 ? 2.562 17.469 -0.812 1 97.88 8 VAL B N 1
ATOM 779 C CA . VAL B 1 8 ? 1.391 16.641 -1.112 1 97.88 8 VAL B CA 1
ATOM 780 C C . VAL B 1 8 ? 1.263 16.469 -2.623 1 97.88 8 VAL B C 1
ATOM 782 O O . VAL B 1 8 ? 1.056 17.438 -3.357 1 97.88 8 VAL B O 1
ATOM 785 N N . LYS B 1 9 ? 1.398 15.266 -3.039 1 97.94 9 LYS B N 1
ATOM 786 C CA . LYS B 1 9 ? 1.373 14.977 -4.469 1 97.94 9 LYS B CA 1
ATOM 787 C C . LYS B 1 9 ? -0.055 14.766 -4.961 1 97.94 9 LYS B C 1
ATOM 789 O O . LYS B 1 9 ? -0.402 15.172 -6.07 1 97.94 9 LYS B O 1
ATOM 794 N N . ASP B 1 10 ? -0.851 14.078 -4.242 1 97.94 10 ASP B N 1
ATOM 795 C CA . ASP B 1 10 ? -2.238 13.773 -4.586 1 97.94 10 ASP B CA 1
ATOM 796 C C . ASP B 1 10 ? -3.082 13.57 -3.33 1 97.94 10 ASP B C 1
ATOM 798 O O . ASP B 1 10 ? -2.621 12.969 -2.357 1 97.94 10 ASP B O 1
ATOM 802 N N . SER B 1 11 ? -4.277 14.156 -3.34 1 98.12 11 SER B N 1
ATOM 803 C CA . SER B 1 11 ? -5.168 14.016 -2.191 1 98.12 11 SER B CA 1
ATOM 804 C C . SER B 1 11 ? -6.609 14.344 -2.568 1 98.12 11 SER B C 1
ATOM 806 O O . SER B 1 11 ? -6.852 15.18 -3.439 1 98.12 11 SER B O 1
ATOM 808 N N . ASP B 1 12 ? -7.543 13.633 -1.953 1 97.56 12 ASP B N 1
ATOM 809 C CA . ASP B 1 12 ? -8.93 14.078 -2.021 1 97.56 12 ASP B CA 1
ATOM 810 C C . ASP B 1 12 ? -9.461 14.453 -0.638 1 97.56 12 ASP B C 1
ATOM 812 O O . ASP B 1 12 ? -10.672 14.57 -0.439 1 97.56 12 ASP B O 1
ATOM 816 N N . MET B 1 13 ? -8.477 14.594 0.307 1 96.56 13 MET B N 1
ATOM 817 C CA . MET B 1 13 ? -8.805 15.031 1.66 1 96.56 13 MET B CA 1
ATOM 818 C C . MET B 1 13 ? -8.828 16.562 1.75 1 96.56 13 MET B C 1
ATOM 820 O O . MET B 1 13 ? -8.188 17.234 0.946 1 96.56 13 MET B O 1
ATOM 824 N N . ASP B 1 14 ? -9.609 17.047 2.652 1 95.75 14 ASP B N 1
ATOM 825 C CA . ASP B 1 14 ? -9.539 18.484 2.875 1 95.75 14 ASP B CA 1
ATOM 826 C C . ASP B 1 14 ? -8.219 18.859 3.547 1 95.75 14 ASP B C 1
ATOM 828 O O . ASP B 1 14 ? -7.477 18 4.012 1 95.75 14 ASP B O 1
ATOM 832 N N . ARG B 1 15 ? -7.984 20.109 3.553 1 95.06 15 ARG B N 1
ATOM 833 C CA . ARG B 1 15 ? -6.695 20.625 4.008 1 95.06 15 ARG B CA 1
ATOM 834 C C . ARG B 1 15 ? -6.449 20.266 5.469 1 95.06 15 ARG B C 1
ATOM 836 O O . ARG B 1 15 ? -5.32 19.938 5.855 1 95.06 15 ARG B O 1
ATOM 843 N N . TYR B 1 16 ? -7.41 20.391 6.234 1 95.81 16 TYR B N 1
ATOM 844 C CA . TYR B 1 16 ? -7.266 20.094 7.652 1 95.81 16 TYR B CA 1
ATOM 845 C C . TYR B 1 16 ? -6.797 18.656 7.855 1 95.81 16 TYR B C 1
ATOM 847 O O . TYR B 1 16 ? -5.848 18.406 8.609 1 95.81 16 TYR B O 1
ATOM 855 N N . MET B 1 17 ? -7.402 17.734 7.191 1 96.94 17 MET B N 1
ATOM 856 C CA . MET B 1 17 ? -7.066 16.312 7.332 1 96.94 17 MET B CA 1
ATOM 857 C C . MET B 1 17 ? -5.691 16.016 6.738 1 96.94 17 MET B C 1
ATOM 859 O O . MET B 1 17 ? -4.957 15.18 7.258 1 96.94 17 MET B O 1
ATOM 863 N N . GLN B 1 18 ? -5.348 16.703 5.695 1 97.69 18 GLN B N 1
ATOM 864 C CA . GLN B 1 18 ? -4.016 16.562 5.113 1 97.69 18 GLN B CA 1
ATOM 865 C C . GLN B 1 18 ? -2.934 16.969 6.102 1 97.69 18 GLN B C 1
ATOM 867 O O . GLN B 1 18 ? -1.932 16.281 6.266 1 97.69 18 GLN B O 1
ATOM 872 N N . GLU B 1 19 ? -3.174 18.109 6.676 1 97.75 19 GLU B N 1
ATOM 873 C CA . GLU B 1 19 ? -2.205 18.609 7.645 1 97.75 19 GLU B CA 1
ATOM 874 C C . GLU B 1 19 ? -2.053 17.656 8.82 1 97.75 19 GLU B C 1
ATOM 876 O O . GLU B 1 19 ? -0.944 17.438 9.312 1 97.75 19 GLU B O 1
ATOM 881 N N . GLU B 1 20 ? -3.158 17.141 9.211 1 97.75 20 GLU B N 1
ATOM 882 C CA . GLU B 1 20 ? -3.121 16.172 10.297 1 97.75 20 GLU B CA 1
ATOM 883 C C . GLU B 1 20 ? -2.332 14.93 9.898 1 97.75 20 GLU B C 1
ATOM 885 O O . GLU B 1 20 ? -1.503 14.438 10.664 1 97.75 20 GLU B O 1
ATOM 890 N N . ALA B 1 21 ? -2.586 14.391 8.703 1 98.5 21 ALA B N 1
ATOM 891 C CA . ALA B 1 21 ? -1.859 13.219 8.219 1 98.5 21 ALA B CA 1
ATOM 892 C C . ALA B 1 21 ? -0.355 13.469 8.211 1 98.5 21 ALA B C 1
ATOM 894 O O . ALA B 1 21 ? 0.423 12.633 8.68 1 98.5 21 ALA B O 1
ATOM 895 N N . VAL B 1 22 ? -0.004 14.656 7.781 1 98.5 22 VAL B N 1
ATOM 896 C CA . VAL B 1 22 ? 1.411 15 7.68 1 98.5 22 VAL B CA 1
ATOM 897 C C . VAL B 1 22 ? 2.016 15.125 9.078 1 98.5 22 VAL B C 1
ATOM 899 O O . VAL B 1 22 ? 3.115 14.625 9.328 1 98.5 22 VAL B O 1
ATOM 902 N N . ASN B 1 23 ? 1.32 15.789 9.945 1 98.12 23 ASN B N 1
ATOM 903 C CA . ASN B 1 23 ? 1.829 15.977 11.297 1 98.12 23 ASN B CA 1
ATOM 904 C C . ASN B 1 23 ? 2 14.641 12.023 1 98.12 23 ASN B C 1
ATOM 906 O O . ASN B 1 23 ? 2.988 14.438 12.734 1 98.12 23 ASN B O 1
ATOM 910 N N . ILE B 1 24 ? 1.032 13.766 11.867 1 98.38 24 ILE B N 1
ATOM 911 C CA . ILE B 1 24 ? 1.106 12.461 12.508 1 98.38 24 ILE B CA 1
ATOM 912 C C . ILE B 1 24 ? 2.229 11.641 11.875 1 98.38 24 ILE B C 1
ATOM 914 O O . ILE B 1 24 ? 2.92 10.891 12.57 1 98.38 24 ILE B O 1
ATOM 918 N N . ALA B 1 25 ? 2.4 11.75 10.547 1 98.56 25 ALA B N 1
ATOM 919 C CA . ALA B 1 25 ? 3.516 11.094 9.867 1 98.56 25 ALA B CA 1
ATOM 920 C C . ALA B 1 25 ? 4.855 11.594 10.406 1 98.56 25 ALA B C 1
ATOM 922 O O . ALA B 1 25 ? 5.773 10.805 10.633 1 98.56 25 ALA B O 1
ATOM 923 N N . ALA B 1 26 ? 4.922 12.898 10.586 1 98.25 26 ALA B N 1
ATOM 924 C CA . ALA B 1 26 ? 6.145 13.492 11.117 1 98.25 26 ALA B CA 1
ATOM 925 C C . ALA B 1 26 ? 6.461 12.945 12.508 1 98.25 26 ALA B C 1
ATOM 927 O O . ALA B 1 26 ? 7.609 12.617 12.812 1 98.25 26 ALA B O 1
ATOM 928 N N . GLU B 1 27 ? 5.426 12.859 13.273 1 97.75 27 GLU B N 1
ATOM 929 C CA . GLU B 1 27 ? 5.586 12.25 14.594 1 97.75 27 GLU B CA 1
ATOM 930 C C . GLU B 1 27 ? 6.078 10.812 14.484 1 97.75 27 GLU B C 1
ATOM 932 O O . GLU B 1 27 ? 6.965 10.398 15.234 1 97.75 27 GLU B O 1
ATOM 937 N N . GLY B 1 28 ? 5.48 10.047 13.625 1 97.69 28 GLY B N 1
ATOM 938 C CA . GLY B 1 28 ? 5.898 8.672 13.398 1 97.69 28 GLY B CA 1
ATOM 939 C C . GLY B 1 28 ? 7.352 8.547 12.984 1 97.69 28 GLY B C 1
ATOM 940 O O . GLY B 1 28 ? 8.062 7.66 13.461 1 97.69 28 GLY B O 1
ATOM 941 N N . MET B 1 29 ? 7.781 9.438 12.141 1 97.19 29 MET B N 1
ATOM 942 C CA . MET B 1 29 ? 9.164 9.43 11.672 1 97.19 29 MET B CA 1
ATOM 943 C C . MET B 1 29 ? 10.133 9.719 12.812 1 97.19 29 MET B C 1
ATOM 945 O O . MET B 1 29 ? 11.25 9.203 12.836 1 97.19 29 MET B O 1
ATOM 949 N N . ASP B 1 30 ? 9.703 10.547 13.719 1 96.31 30 ASP B N 1
ATOM 950 C CA . ASP B 1 30 ? 10.531 10.898 14.867 1 96.31 30 ASP B CA 1
ATOM 951 C C . ASP B 1 30 ? 10.641 9.734 15.844 1 96.31 30 ASP B C 1
ATOM 953 O O . ASP B 1 30 ? 11.672 9.562 16.5 1 96.31 30 ASP B O 1
ATOM 957 N N . ARG B 1 31 ? 9.633 8.922 15.828 1 97.62 31 ARG B N 1
ATOM 958 C CA . ARG B 1 31 ? 9.531 7.891 16.844 1 97.62 31 ARG B CA 1
ATOM 959 C C . ARG B 1 31 ? 10.047 6.551 16.328 1 97.62 31 ARG B C 1
ATOM 961 O O . ARG B 1 31 ? 10.383 5.66 17.125 1 97.62 31 ARG B O 1
ATOM 968 N N . HIS B 1 32 ? 10.039 6.371 15.023 1 97.69 32 HIS B N 1
ATOM 969 C CA . HIS B 1 32 ? 10.344 5.062 14.453 1 97.69 32 HIS B CA 1
ATOM 970 C C . HIS B 1 32 ? 11.383 5.168 13.344 1 97.69 32 HIS B C 1
ATOM 972 O O . HIS B 1 32 ? 11.398 6.156 12.602 1 97.69 32 HIS B O 1
ATOM 978 N N . ASP B 1 33 ? 12.125 4.07 13.227 1 96.88 33 ASP B N 1
ATOM 979 C CA . ASP B 1 33 ? 13.109 4.027 12.148 1 96.88 33 ASP B CA 1
ATOM 980 C C . ASP B 1 33 ? 12.633 3.15 11 1 96.88 33 ASP B C 1
ATOM 982 O O . ASP B 1 33 ? 13.078 3.312 9.859 1 96.88 33 ASP B O 1
ATOM 986 N N . VAL B 1 34 ? 11.781 2.322 11.352 1 97.69 34 VAL B N 1
ATOM 987 C CA . VAL B 1 34 ? 11.328 1.336 10.375 1 97.69 34 VAL B CA 1
ATOM 988 C C . VAL B 1 34 ? 10.07 1.839 9.672 1 97.69 34 VAL B C 1
ATOM 990 O O . VAL B 1 34 ? 9.141 2.322 10.32 1 97.69 34 VAL B O 1
ATOM 993 N N . ASP B 1 35 ? 10.078 1.683 8.375 1 98.56 35 ASP B N 1
ATOM 994 C CA . ASP B 1 35 ? 8.969 2.188 7.582 1 98.56 35 ASP B CA 1
ATOM 995 C C . ASP B 1 35 ? 7.645 1.568 8.031 1 98.56 35 ASP B C 1
ATOM 997 O O . ASP B 1 35 ? 6.633 2.264 8.141 1 98.56 35 ASP B O 1
ATOM 1001 N N . LYS B 1 36 ? 7.645 0.321 8.281 1 98.5 36 LYS B N 1
ATOM 1002 C CA . LYS B 1 36 ? 6.434 -0.373 8.703 1 98.5 36 LYS B CA 1
ATOM 1003 C C . LYS B 1 36 ? 5.867 0.241 9.984 1 98.5 36 LYS B C 1
ATOM 1005 O O . LYS B 1 36 ? 4.652 0.364 10.133 1 98.5 36 LYS B O 1
ATOM 1010 N N . ASP B 1 37 ? 6.684 0.589 10.852 1 98.75 37 ASP B N 1
ATOM 1011 C CA . ASP B 1 37 ? 6.238 1.152 12.125 1 98.75 37 ASP B CA 1
ATOM 1012 C C . ASP B 1 37 ? 5.707 2.572 11.938 1 98.75 37 ASP B C 1
ATOM 1014 O O . ASP B 1 37 ? 4.754 2.977 12.609 1 98.75 37 ASP B O 1
ATOM 1018 N N . MET B 1 38 ? 6.309 3.287 11.039 1 98.69 38 MET B N 1
ATOM 1019 C CA . MET B 1 38 ? 5.789 4.609 10.703 1 98.69 38 MET B CA 1
ATOM 1020 C C . MET B 1 38 ? 4.387 4.512 10.117 1 98.69 38 MET B C 1
ATOM 1022 O O . MET B 1 38 ? 3.494 5.27 10.508 1 98.69 38 MET B O 1
ATOM 1026 N N . ALA B 1 39 ? 4.277 3.555 9.258 1 98.88 39 ALA B N 1
ATOM 1027 C CA . ALA B 1 39 ? 2.973 3.322 8.641 1 98.88 39 ALA B CA 1
ATOM 1028 C C . ALA B 1 39 ? 1.929 2.947 9.688 1 98.88 39 ALA B C 1
ATOM 1030 O O . ALA B 1 39 ? 0.803 3.451 9.664 1 98.88 39 ALA B O 1
ATOM 1031 N N . SER B 1 40 ? 2.357 2.098 10.586 1 98.81 40 SER B N 1
ATOM 1032 C CA . SER B 1 40 ? 1.45 1.657 11.641 1 98.81 40 SER B CA 1
ATOM 1033 C C . SER B 1 40 ? 1.032 2.822 12.531 1 98.81 40 SER B C 1
ATOM 1035 O O . SER B 1 40 ? -0.132 2.922 12.93 1 98.81 40 SER B O 1
ATOM 1037 N N . HIS B 1 41 ? 1.912 3.676 12.773 1 98.69 41 HIS B N 1
ATOM 1038 C CA . HIS B 1 41 ? 1.644 4.836 13.617 1 98.69 41 HIS B CA 1
ATOM 1039 C C . HIS B 1 41 ? 0.557 5.719 13.008 1 98.69 41 HIS B C 1
ATOM 1041 O O . HIS B 1 41 ? -0.418 6.062 13.68 1 98.69 41 HIS B O 1
ATOM 1047 N N . LEU B 1 42 ? 0.732 5.984 11.773 1 98.75 42 LEU B N 1
ATOM 1048 C CA . LEU B 1 42 ? -0.208 6.848 11.062 1 98.75 42 LEU B CA 1
ATOM 1049 C C . LEU B 1 42 ? -1.556 6.156 10.891 1 98.75 42 LEU B C 1
ATOM 1051 O O . LEU B 1 42 ? -2.602 6.746 11.172 1 98.75 42 LEU B O 1
ATOM 1055 N N . LYS B 1 43 ? -1.534 4.941 10.492 1 98.69 43 LYS B N 1
ATOM 1056 C CA . LYS B 1 43 ? -2.762 4.18 10.273 1 98.69 43 LYS B CA 1
ATOM 1057 C C . LYS B 1 43 ? -3.586 4.09 11.555 1 98.69 43 LYS B C 1
ATOM 1059 O O . LYS B 1 43 ? -4.793 4.328 11.539 1 98.69 43 LYS B O 1
ATOM 1064 N N . GLN B 1 44 ? -2.908 3.738 12.625 1 98.44 44 GLN B N 1
ATOM 1065 C CA . GLN B 1 44 ? -3.613 3.529 13.891 1 98.44 44 GLN B CA 1
ATOM 1066 C C . GLN B 1 44 ? -4.246 4.828 14.383 1 98.44 44 GLN B C 1
ATOM 1068 O O . GLN B 1 44 ? -5.359 4.82 14.914 1 98.44 44 GLN B O 1
ATOM 1073 N N . TYR B 1 45 ? -3.564 5.91 14.242 1 98.62 45 TYR B N 1
ATOM 1074 C CA . TYR B 1 45 ? -4.141 7.199 14.617 1 98.62 45 TYR B CA 1
ATOM 1075 C C . TYR B 1 45 ? -5.418 7.473 13.836 1 98.62 45 TYR B C 1
ATOM 1077 O O . TYR B 1 45 ? -6.43 7.879 14.414 1 98.62 45 TYR B O 1
ATOM 1085 N N . PHE B 1 46 ? -5.387 7.211 12.57 1 98.44 46 PHE B N 1
ATOM 1086 C CA . PHE B 1 46 ? -6.531 7.52 11.719 1 98.44 46 PHE B CA 1
ATOM 1087 C C . PHE B 1 46 ? -7.672 6.543 11.977 1 98.44 46 PHE B C 1
ATOM 1089 O O . PHE B 1 46 ? -8.844 6.914 11.891 1 98.44 46 PHE B O 1
ATOM 1096 N N . ASN B 1 47 ? -7.27 5.336 12.25 1 97.69 47 ASN B N 1
ATOM 1097 C CA . ASN B 1 47 ? -8.312 4.402 12.664 1 97.69 47 ASN B CA 1
ATOM 1098 C C . ASN B 1 47 ? -9.055 4.898 13.898 1 97.69 47 ASN B C 1
ATOM 1100 O O . ASN B 1 47 ? -10.281 4.801 13.969 1 97.69 47 ASN B O 1
ATOM 1104 N N . LEU B 1 48 ? -8.312 5.371 14.805 1 98.06 48 LEU B N 1
ATOM 1105 C CA . LEU B 1 48 ? -8.883 5.801 16.078 1 98.06 48 LEU B CA 1
ATOM 1106 C C . LEU B 1 48 ? -9.742 7.047 15.891 1 98.06 48 LEU B C 1
ATOM 1108 O O . LEU B 1 48 ? -10.82 7.156 16.469 1 98.06 48 LEU B O 1
ATOM 1112 N N . LYS B 1 49 ? -9.336 7.918 15.047 1 97.25 49 LYS B N 1
ATOM 1113 C CA . LYS B 1 49 ? -9.992 9.219 14.961 1 97.25 49 LYS B CA 1
ATOM 1114 C C . LYS B 1 49 ? -11.086 9.211 13.898 1 97.25 49 LYS B C 1
ATOM 1116 O O . LYS B 1 49 ? -12.125 9.852 14.07 1 97.25 49 LYS B O 1
ATOM 1121 N N . TYR B 1 50 ? -10.852 8.555 12.828 1 95.69 50 TYR B N 1
ATOM 1122 C CA . TYR B 1 50 ? -11.75 8.703 11.688 1 95.69 50 TYR B CA 1
ATOM 1123 C C . TYR B 1 50 ? -12.445 7.387 11.367 1 95.69 50 TYR B C 1
ATOM 1125 O O . TYR B 1 50 ? -13.156 7.281 10.359 1 95.69 50 TYR B O 1
ATOM 1133 N N . GLY B 1 51 ? -12.32 6.43 12.164 1 92.69 51 GLY B N 1
ATOM 1134 C CA . GLY B 1 51 ? -12.945 5.137 11.93 1 92.69 51 GLY B CA 1
ATOM 1135 C C . GLY B 1 51 ? -12.047 4.16 11.203 1 92.69 51 GLY B C 1
ATOM 1136 O O . GLY B 1 51 ? -11.086 4.566 10.547 1 92.69 51 GLY B O 1
ATOM 1137 N N . ARG B 1 52 ? -12.438 2.977 11.18 1 86.75 52 ARG B N 1
ATOM 1138 C CA . ARG B 1 52 ? -11.586 1.884 10.734 1 86.75 52 ARG B CA 1
ATOM 1139 C C . ARG B 1 52 ? -11.523 1.822 9.211 1 86.75 52 ARG B C 1
ATOM 1141 O O . ARG B 1 52 ? -12.188 2.604 8.531 1 86.75 52 ARG B O 1
ATOM 1148 N N . THR B 1 53 ? -10.523 1.05 8.719 1 94.12 53 THR B N 1
ATOM 1149 C CA . THR B 1 53 ? -10.258 0.598 7.355 1 94.12 53 THR B CA 1
ATOM 1150 C C . THR B 1 53 ? -9.289 1.543 6.652 1 94.12 53 THR B C 1
ATOM 1152 O O . THR B 1 53 ? -9.477 1.873 5.48 1 94.12 53 THR B O 1
ATOM 1155 N N . TRP B 1 54 ? -8.445 2.119 7.367 1 98.12 54 TRP B N 1
ATOM 1156 C CA . TRP B 1 54 ? -7.344 2.85 6.742 1 98.12 54 TRP B CA 1
ATOM 1157 C C . TRP B 1 54 ? -6.16 1.928 6.477 1 98.12 54 TRP B C 1
ATOM 1159 O O . TRP B 1 54 ? -5.938 0.963 7.215 1 98.12 54 TRP B O 1
ATOM 1169 N N . HIS B 1 55 ? -5.398 2.195 5.484 1 98.69 55 HIS B N 1
ATOM 1170 C CA . HIS B 1 55 ? -4.156 1.537 5.094 1 98.69 55 HIS B CA 1
ATOM 1171 C C . HIS B 1 55 ? -3.037 2.551 4.887 1 98.69 55 HIS B C 1
ATOM 1173 O O . HIS B 1 55 ? -3.283 3.668 4.426 1 98.69 55 HIS B O 1
ATOM 1179 N N . CYS B 1 56 ? -1.839 2.178 5.207 1 98.88 56 CYS B N 1
ATOM 1180 C CA . CYS B 1 56 ? -0.729 3.109 5.039 1 98.88 56 CYS B CA 1
ATOM 1181 C C . CYS B 1 56 ? 0.507 2.396 4.504 1 98.88 56 CYS B C 1
ATOM 1183 O O . CYS B 1 56 ? 0.838 1.298 4.953 1 98.88 56 CYS B O 1
ATOM 1185 N N . ILE B 1 57 ? 1.094 2.961 3.543 1 98.88 57 ILE B N 1
ATOM 1186 C CA . ILE B 1 57 ? 2.371 2.547 2.973 1 98.88 57 ILE B CA 1
ATOM 1187 C C . ILE B 1 57 ? 3.4 3.66 3.148 1 98.88 57 ILE B C 1
ATOM 1189 O O . ILE B 1 57 ? 3.102 4.836 2.914 1 98.88 57 ILE B O 1
ATOM 1193 N N . VAL B 1 58 ? 4.543 3.312 3.592 1 98.88 58 VAL B N 1
ATOM 1194 C CA . VAL B 1 58 ? 5.648 4.254 3.727 1 98.88 58 VAL B CA 1
ATOM 1195 C C . VAL B 1 58 ? 6.895 3.693 3.041 1 98.88 58 VAL B C 1
ATOM 1197 O O . VAL B 1 58 ? 7.234 2.521 3.221 1 98.88 58 VAL B O 1
ATOM 1200 N N . GLY B 1 59 ? 7.539 4.527 2.26 1 98.62 59 GLY B N 1
ATOM 1201 C CA . GLY B 1 59 ? 8.75 4.016 1.645 1 98.62 59 GLY B CA 1
ATOM 1202 C C . GLY B 1 59 ? 9.484 5.055 0.819 1 98.62 59 GLY B C 1
ATOM 1203 O O . GLY B 1 59 ? 8.992 6.168 0.63 1 98.62 59 GLY B O 1
ATOM 1204 N N . LYS B 1 60 ? 10.648 4.695 0.304 1 98 60 LYS B N 1
ATOM 1205 C CA . LYS B 1 60 ? 11.484 5.566 -0.518 1 98 60 LYS B CA 1
ATOM 1206 C C . LYS B 1 60 ? 11.156 5.402 -2 1 98 60 LYS B C 1
ATOM 1208 O O . LYS B 1 60 ? 11.25 6.359 -2.77 1 98 60 LYS B O 1
ATOM 1213 N N . GLN B 1 61 ? 10.82 4.141 -2.312 1 97.81 61 GLN B N 1
ATOM 1214 C CA . GLN B 1 61 ? 10.57 3.852 -3.721 1 97.81 61 GLN B CA 1
ATOM 1215 C C . GLN B 1 61 ? 9.477 2.801 -3.883 1 97.81 61 GLN B C 1
ATOM 1217 O O . GLN B 1 61 ? 9.734 1.604 -3.75 1 97.81 61 GLN B O 1
ATOM 1222 N N . PHE B 1 62 ? 8.312 3.279 -4.375 1 98.62 62 PHE B N 1
ATOM 1223 C CA . PHE B 1 62 ? 7.219 2.355 -4.66 1 98.62 62 PHE B CA 1
ATOM 1224 C C . PHE B 1 62 ? 6.172 3.018 -5.543 1 98.62 62 PHE B C 1
ATOM 1226 O O . PHE B 1 62 ? 6.102 4.246 -5.621 1 98.62 62 PHE B O 1
ATOM 1233 N N . GLY B 1 63 ? 5.477 2.25 -6.219 1 98.38 63 GLY B N 1
ATOM 1234 C CA . GLY B 1 63 ? 4.25 2.609 -6.914 1 98.38 63 GLY B CA 1
ATOM 1235 C C . GLY B 1 63 ? 3.035 1.853 -6.41 1 98.38 63 GLY B C 1
ATOM 1236 O O . GLY B 1 63 ? 3.168 0.799 -5.781 1 98.38 63 GLY B O 1
ATOM 1237 N N . SER B 1 64 ? 1.894 2.459 -6.68 1 98.44 64 SER B N 1
ATOM 1238 C CA . SER B 1 64 ? 0.702 1.842 -6.105 1 98.44 64 SER B CA 1
ATOM 1239 C C . SER B 1 64 ? -0.502 2.006 -7.027 1 98.44 64 SER B C 1
ATOM 1241 O O . SER B 1 64 ? -0.552 2.938 -7.832 1 98.44 64 SER B O 1
ATOM 1243 N N . ASP B 1 65 ? -1.347 1.135 -6.992 1 98.38 65 ASP B N 1
ATOM 1244 C CA . ASP B 1 65 ? -2.717 1.233 -7.484 1 98.38 65 ASP B CA 1
ATOM 1245 C C . ASP B 1 65 ? -3.715 0.744 -6.438 1 98.38 65 ASP B C 1
ATOM 1247 O O . ASP B 1 65 ? -3.787 -0.454 -6.152 1 98.38 65 ASP B O 1
ATOM 1251 N N . VAL B 1 66 ? -4.445 1.741 -5.816 1 97.5 66 VAL B N 1
ATOM 1252 C CA . VAL B 1 66 ? -5.359 1.411 -4.727 1 97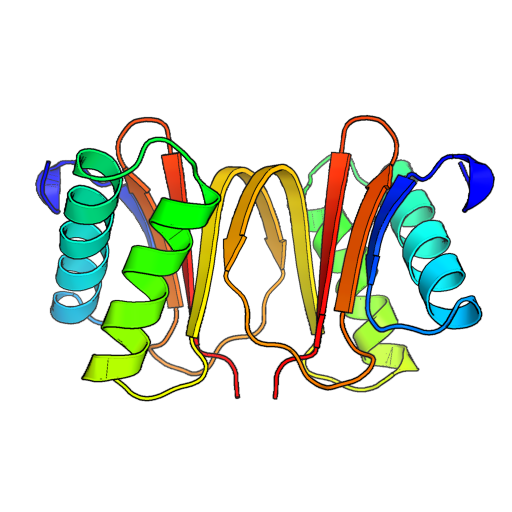.5 66 VAL B CA 1
ATOM 1253 C C . VAL B 1 66 ? -6.723 2.045 -4.98 1 97.5 66 VAL B C 1
ATOM 1255 O O . VAL B 1 66 ? -6.824 3.043 -5.699 1 97.5 66 VAL B O 1
ATOM 1258 N N . SER B 1 67 ? -7.766 1.458 -4.512 1 94.31 67 SER B N 1
ATOM 1259 C CA . SER B 1 67 ? -9.109 2.025 -4.512 1 94.31 67 SER B CA 1
ATOM 1260 C C . SER B 1 67 ? -9.477 2.582 -3.139 1 94.31 67 SER B C 1
ATOM 1262 O O . SER B 1 67 ? -9.336 1.892 -2.127 1 94.31 67 SER B O 1
ATOM 1264 N N . HIS B 1 68 ? -9.844 3.82 -3.105 1 94.06 68 HIS B N 1
ATOM 1265 C CA . HIS B 1 68 ? -10.102 4.445 -1.813 1 94.06 68 HIS B CA 1
ATOM 1266 C C . HIS B 1 68 ? -11.477 5.102 -1.779 1 94.06 68 HIS B C 1
ATOM 1268 O O . HIS B 1 68 ? -12.047 5.414 -2.826 1 94.06 68 HIS B O 1
ATOM 1274 N N . GLU B 1 69 ? -12.055 5.227 -0.595 1 91.94 69 GLU B N 1
ATOM 1275 C CA . GLU B 1 69 ? -13.289 5.977 -0.376 1 91.94 69 GLU B CA 1
ATOM 1276 C C . GLU B 1 69 ? -13.086 7.465 -0.631 1 91.94 69 GLU B C 1
ATOM 1278 O O . GLU B 1 69 ? -11.961 7.961 -0.565 1 91.94 69 GLU B O 1
ATOM 1283 N N . GLU B 1 70 ? -14.18 8.062 -0.865 1 91.75 70 GLU B N 1
ATOM 1284 C CA . GLU B 1 70 ? -14.148 9.508 -1.063 1 91.75 70 GLU B CA 1
ATOM 1285 C C . GLU B 1 70 ? -13.602 10.227 0.171 1 91.75 70 GLU B C 1
ATOM 1287 O O . GLU B 1 70 ? -13.953 9.875 1.301 1 91.75 70 GLU B O 1
ATOM 1292 N N . GLN B 1 71 ? -12.734 11.227 -0.011 1 92.12 71 GLN B N 1
ATOM 1293 C CA . GLN B 1 71 ? -12.117 12.055 1.021 1 92.12 71 GLN B CA 1
A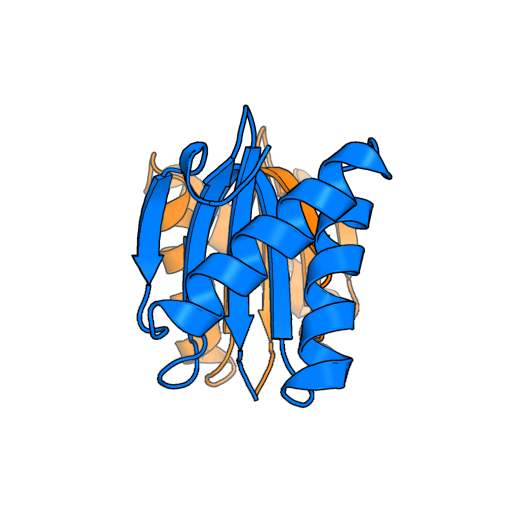TOM 1294 C C . GLN B 1 71 ? -11.281 11.211 1.979 1 92.12 71 GLN B C 1
ATOM 1296 O O . GLN B 1 71 ? -11.211 11.5 3.174 1 92.12 71 GLN B O 1
ATOM 1301 N N . GLY B 1 72 ? -10.727 10.094 1.548 1 96.25 72 GLY B N 1
ATOM 1302 C CA . GLY B 1 72 ? -9.938 9.195 2.375 1 96.25 72 GLY B CA 1
ATOM 1303 C C . GLY B 1 72 ? -8.594 8.844 1.761 1 96.25 72 GLY B C 1
ATOM 1304 O O . GLY B 1 72 ? -8.125 7.711 1.884 1 96.25 72 GLY B O 1
ATOM 1305 N N . PHE B 1 73 ? -8.062 9.828 1.06 1 98.44 73 PHE B N 1
ATOM 1306 C CA . PHE B 1 73 ? -6.828 9.5 0.351 1 98.44 73 PHE B CA 1
ATOM 1307 C C . PHE B 1 73 ? -5.844 10.656 0.406 1 98.44 73 PHE B C 1
ATOM 1309 O O . PHE B 1 73 ? -6.199 11.797 0.093 1 98.44 73 PHE B O 1
ATOM 1316 N N . VAL B 1 74 ? -4.57 10.344 0.727 1 98.75 74 VAL B N 1
ATOM 1317 C CA . VAL B 1 74 ? -3.512 11.336 0.601 1 98.75 74 VAL B CA 1
ATOM 1318 C C . VAL B 1 74 ? -2.184 10.641 0.312 1 98.75 74 VAL B C 1
ATOM 1320 O O . VAL B 1 74 ? -1.893 9.586 0.875 1 98.75 74 VAL B O 1
ATOM 1323 N N . TYR B 1 75 ? -1.463 11.172 -0.619 1 98.75 75 TYR B N 1
ATOM 1324 C CA . TYR B 1 75 ? -0.117 10.758 -0.996 1 98.75 75 TYR B CA 1
ATOM 1325 C C . TYR B 1 75 ? 0.856 11.93 -0.927 1 98.75 75 TYR B C 1
ATOM 1327 O O . TYR B 1 75 ? 0.677 12.93 -1.619 1 98.75 75 TYR B O 1
ATOM 1335 N N . PHE B 1 76 ? 1.888 11.797 -0.059 1 98.75 76 PHE B N 1
ATOM 1336 C CA . PHE B 1 76 ? 2.768 12.945 0.126 1 98.75 76 PHE B CA 1
ATOM 1337 C C . PHE B 1 7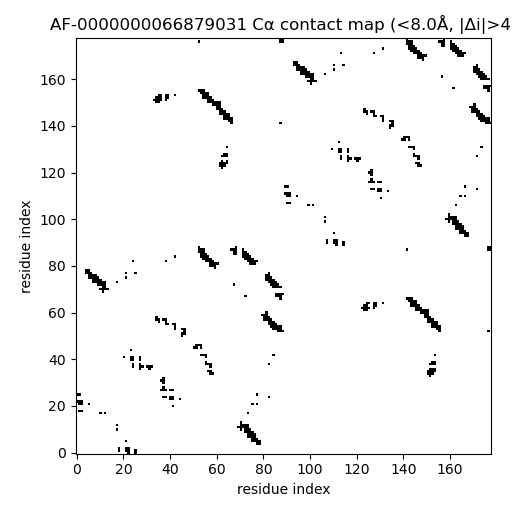6 ? 4.191 12.492 0.428 1 98.75 76 PHE B C 1
ATOM 1339 O O . PHE B 1 76 ? 4.414 11.336 0.797 1 98.75 76 PHE B O 1
ATOM 1346 N N . PHE B 1 77 ? 5.086 13.422 0.18 1 98.44 77 PHE B N 1
ATOM 1347 C CA . PHE B 1 77 ? 6.488 13.242 0.54 1 98.44 77 PHE B CA 1
ATOM 1348 C C . PHE B 1 77 ? 6.82 14.008 1.816 1 98.44 77 PHE B C 1
ATOM 1350 O O . PHE B 1 77 ? 6.355 15.133 2.01 1 98.44 77 PHE B O 1
ATOM 1357 N N . LEU B 1 78 ? 7.531 13.414 2.682 1 97.75 78 LEU B N 1
ATOM 1358 C CA . LEU B 1 78 ? 8.039 14.023 3.906 1 97.75 78 LEU B CA 1
ATOM 1359 C C . LEU B 1 78 ? 9.453 13.539 4.203 1 97.75 78 LEU B C 1
ATOM 1361 O O . LEU B 1 78 ? 9.664 12.352 4.484 1 97.75 78 LEU B O 1
ATOM 1365 N N . GLY B 1 79 ? 10.359 14.477 4.098 1 95 79 GLY B N 1
ATOM 1366 C CA . GLY B 1 79 ? 11.75 14.039 4.141 1 95 79 GLY B CA 1
ATOM 1367 C C . GLY B 1 79 ? 12.117 13.125 2.984 1 95 79 GLY B C 1
ATOM 1368 O O . GLY B 1 79 ? 11.914 13.484 1.82 1 95 79 GLY B O 1
ATOM 1369 N N . ASP B 1 80 ? 12.695 12.047 3.33 1 96.25 80 ASP B N 1
ATOM 1370 C CA . ASP B 1 80 ? 13.133 11.141 2.275 1 96.25 80 ASP B CA 1
ATOM 1371 C C . ASP B 1 80 ? 12.133 10.008 2.078 1 96.25 80 ASP B C 1
ATOM 1373 O O . ASP B 1 80 ? 12.422 9.031 1.385 1 96.25 80 ASP B O 1
ATOM 1377 N N . ARG B 1 81 ? 10.961 10.195 2.686 1 97.75 81 ARG B N 1
ATOM 1378 C CA . ARG B 1 81 ? 9.961 9.141 2.576 1 97.75 81 ARG B CA 1
ATOM 1379 C C . ARG B 1 81 ? 8.695 9.648 1.891 1 97.75 81 ARG B C 1
ATOM 1381 O O . ARG B 1 81 ? 8.352 10.828 2.016 1 97.75 81 ARG B O 1
ATOM 1388 N N . SER B 1 82 ? 8.094 8.711 1.274 1 98.44 82 SER B N 1
ATOM 1389 C CA . SER B 1 82 ? 6.73 8.945 0.805 1 98.44 82 SER B CA 1
ATOM 1390 C C . SER B 1 82 ? 5.715 8.195 1.664 1 98.44 82 SER B C 1
ATOM 1392 O O . SER B 1 82 ? 5.996 7.109 2.166 1 98.44 82 SER B O 1
ATOM 1394 N N . PHE B 1 83 ? 4.566 8.781 1.808 1 98.81 83 PHE B N 1
ATOM 1395 C CA . PHE B 1 83 ? 3.461 8.227 2.578 1 98.81 83 PHE B CA 1
ATOM 1396 C C . PHE B 1 83 ? 2.207 8.109 1.719 1 98.81 83 PHE B C 1
ATOM 1398 O O . PHE B 1 83 ? 1.807 9.078 1.064 1 98.81 83 PHE B O 1
ATOM 1405 N N . LEU B 1 84 ? 1.638 6.957 1.712 1 98.88 84 LEU B N 1
ATOM 1406 C CA . LEU B 1 84 ? 0.322 6.719 1.128 1 98.88 84 LEU B CA 1
ATOM 1407 C C . LEU B 1 84 ? -0.675 6.277 2.193 1 98.88 84 LEU B C 1
ATOM 1409 O O . LEU B 1 84 ? -0.524 5.207 2.785 1 98.88 84 LEU B O 1
ATOM 1413 N N . LEU B 1 85 ? -1.575 7.121 2.469 1 98.88 85 LEU B N 1
ATOM 1414 C CA . LEU B 1 85 ? -2.66 6.852 3.404 1 98.88 85 LEU B CA 1
ATOM 1415 C C . LEU B 1 85 ? -4.012 6.879 2.693 1 98.88 85 LEU B C 1
ATOM 1417 O O . LEU B 1 85 ? -4.316 7.824 1.965 1 98.88 85 LEU B O 1
ATOM 1421 N N . PHE B 1 86 ? -4.754 5.777 2.891 1 98.38 86 PHE B N 1
ATOM 1422 C CA . PHE B 1 86 ? -6.051 5.781 2.225 1 98.38 86 PHE B CA 1
ATOM 1423 C C . PHE B 1 86 ? -7.043 4.891 2.965 1 98.38 86 PHE B C 1
ATOM 1425 O O . PHE B 1 86 ? -6.645 3.982 3.697 1 98.38 86 PHE B O 1
ATOM 1432 N N . LYS B 1 87 ? -8.258 5.25 2.854 1 97.06 87 LYS B N 1
ATOM 1433 C CA . LYS B 1 87 ? -9.359 4.5 3.441 1 97.06 87 LYS B CA 1
ATOM 1434 C C . LYS B 1 87 ? -10.031 3.607 2.404 1 97.06 87 LYS B C 1
ATOM 1436 O O . LYS B 1 87 ? -10.297 4.043 1.28 1 97.06 87 LYS B O 1
ATOM 1441 N N . SER B 1 88 ? -10.117 2.326 2.711 1 94.06 88 SER B N 1
ATOM 1442 C CA . SER B 1 88 ? -10.844 1.406 1.845 1 94.06 88 SER B CA 1
ATOM 1443 C C . SER B 1 88 ? -11.594 0.358 2.658 1 94.06 88 SER B C 1
ATOM 1445 O O . SER B 1 88 ? -10.984 -0.441 3.369 1 94.06 88 SER B O 1
ATOM 1447 N N . GLY B 1 89 ? -13.016 0.187 2.695 1 77.19 89 GLY B N 1
ATOM 1448 C CA . GLY B 1 89 ? -13.859 -0.768 3.396 1 77.19 89 GLY B CA 1
ATOM 1449 C C . GLY B 1 89 ? -15.266 -0.249 3.65 1 77.19 89 GLY B C 1
ATOM 1450 O O . GLY B 1 89 ? -15.523 0.946 3.504 1 77.19 89 GLY B O 1
#